Protein AF-A0A511RMI4-F1 (afdb_monomer_lite)

pLDDT: mean 81.43, std 14.47, range [32.12, 98.38]

Secondary structure (DSSP, 8-state):
--HHHHHHHHHHHHHHHHHS-SEEEEEETTTEEEEEETTEEEETTS--S-----TTHHHHHHHHHHHHHHHHHHTT-S-HHHHHHHHHHHHHHHHHHHHHHHHHHHHHHHHHHHHHHHTT-SS-S--S-B--HHHHHHHHHHHHHHHHHHHTSTTTGGGG--

Radius of gyration: 19.18 Å; chains: 1; bounding box: 47×28×58 Å

Foldseek 3Di:
DPLVVLLVVLVVLLVLLQPWFQWWQDDDDPPFTWTQHPVGIDRVPPPDPDDFDPVCVVVVNVVLNVLSVQLSVLSPPPALLSSLVSLLVSLVVLQVVLVVSVVSVVVSLVVQQVVCVVVPDPGRRRDDIDGISSSVSSNVVSVVSNLVSLCSDPCSVVVVVD

Organism: NCBI:txid1227550

Sequence (162 aa):
MNRVWLALTSAVFLLLLAASPWAIALRAFGGKGVLITLWGTVDLYGRAKALPDVSWLGYFTVFWVALALVAAVAAFLPQARTRARVFYVLGLVGVAVFALEAYLFYHAVWAVNDAALAEGARRPPLKRYSLSLGAYASFLYSLFLLAVGRLQLPGGRALLVR

Structure (mmCIF, N/CA/C/O backbone):
data_AF-A0A511RMI4-F1
#
_entry.id   AF-A0A511RMI4-F1
#
loop_
_atom_site.group_PDB
_atom_site.id
_atom_site.type_symbol
_atom_site.label_atom_id
_atom_site.label_alt_id
_atom_site.label_comp_id
_atom_site.label_asym_id
_atom_site.label_entity_id
_atom_site.label_seq_id
_atom_site.pdbx_PDB_ins_code
_atom_site.Cartn_x
_atom_site.Cartn_y
_atom_site.Cartn_z
_atom_site.occupancy
_atom_site.B_iso_or_equiv
_atom_site.auth_seq_id
_atom_site.auth_comp_id
_atom_site.auth_asym_id
_atom_site.auth_atom_id
_atom_site.pdbx_PDB_model_num
ATOM 1 N N . MET A 1 1 ? -7.903 0.328 23.677 1.00 61.44 1 MET A N 1
ATOM 2 C CA . MET A 1 1 ? -7.224 1.119 22.636 1.00 61.44 1 MET A CA 1
ATOM 3 C C . MET A 1 1 ? -7.874 2.488 22.593 1.00 61.44 1 MET A C 1
ATOM 5 O O . MET A 1 1 ? -9.088 2.541 22.423 1.00 61.44 1 MET A O 1
ATOM 9 N N . ASN A 1 2 ? -7.112 3.553 22.850 1.00 77.75 2 ASN A N 1
ATOM 10 C CA . ASN A 1 2 ? -7.619 4.924 22.743 1.00 77.75 2 ASN A CA 1
ATOM 11 C C . ASN A 1 2 ? -8.000 5.186 21.275 1.00 77.75 2 ASN A C 1
ATOM 13 O O . ASN A 1 2 ? -7.226 4.845 20.382 1.00 77.75 2 ASN A O 1
ATOM 17 N N . ARG A 1 3 ? -9.187 5.749 21.023 1.00 79.81 3 ARG A N 1
ATOM 18 C CA . ARG A 1 3 ? -9.696 6.014 19.662 1.00 79.81 3 ARG A CA 1
ATOM 19 C C . ARG A 1 3 ? -8.763 6.955 18.896 1.00 79.81 3 ARG A C 1
ATOM 21 O O . ARG A 1 3 ? -8.547 6.774 17.704 1.00 79.81 3 ARG A O 1
ATOM 28 N N . VAL A 1 4 ? -8.134 7.873 19.629 1.00 85.62 4 VAL A N 1
ATOM 29 C CA . VAL A 1 4 ? -7.155 8.837 19.119 1.00 85.62 4 VAL A CA 1
ATOM 30 C C . VAL A 1 4 ? -5.913 8.149 18.547 1.00 85.62 4 VAL A C 1
ATOM 32 O O . VAL A 1 4 ? -5.408 8.587 17.520 1.00 85.62 4 VAL A O 1
ATOM 35 N N . TRP A 1 5 ? -5.459 7.032 19.132 1.00 85.69 5 TRP A N 1
ATOM 36 C CA . TRP A 1 5 ? -4.274 6.329 18.627 1.00 85.69 5 TRP A CA 1
ATOM 37 C C . TRP A 1 5 ? -4.469 5.819 17.203 1.00 85.69 5 TRP A C 1
ATOM 39 O O . TRP A 1 5 ? -3.549 5.921 16.406 1.00 85.69 5 TRP A O 1
ATOM 49 N N . LEU A 1 6 ? -5.664 5.331 16.854 1.00 86.25 6 LEU A N 1
ATOM 50 C CA . LEU A 1 6 ? -5.908 4.826 15.504 1.00 86.25 6 LEU A CA 1
ATOM 51 C C . LEU A 1 6 ? -5.909 5.950 14.462 1.00 86.25 6 LEU A C 1
ATOM 53 O O . LEU A 1 6 ? -5.357 5.786 13.375 1.00 86.25 6 LEU A O 1
ATOM 57 N N . ALA A 1 7 ? -6.492 7.099 14.808 1.00 86.50 7 ALA A N 1
ATOM 58 C CA . ALA A 1 7 ? -6.453 8.286 13.962 1.00 86.50 7 ALA A CA 1
ATOM 59 C C . ALA A 1 7 ? -5.010 8.788 13.778 1.00 86.50 7 ALA A C 1
ATOM 61 O O . ALA A 1 7 ? -4.596 9.044 12.651 1.00 86.50 7 ALA A O 1
ATOM 62 N N . LEU A 1 8 ? -4.217 8.830 14.856 1.00 90.19 8 LEU A N 1
ATOM 63 C CA . LEU A 1 8 ? -2.800 9.201 14.799 1.00 90.19 8 LEU A CA 1
ATOM 64 C C . LEU A 1 8 ? -1.978 8.222 13.956 1.00 90.19 8 LEU A C 1
ATOM 66 O O . LEU A 1 8 ? -1.211 8.658 13.106 1.00 90.19 8 LEU A O 1
ATOM 70 N N . THR A 1 9 ? -2.157 6.909 14.125 1.00 90.25 9 THR A N 1
ATOM 71 C CA . THR A 1 9 ? -1.462 5.913 13.296 1.00 90.25 9 THR A CA 1
ATOM 72 C C . THR A 1 9 ? -1.846 6.045 11.824 1.00 90.25 9 THR A C 1
ATOM 74 O O . THR A 1 9 ? -0.987 5.902 10.961 1.00 90.25 9 THR A O 1
ATOM 77 N N . SER A 1 10 ? -3.107 6.370 11.528 1.00 90.12 10 SER A N 1
ATOM 78 C CA . SER A 1 10 ? -3.559 6.620 10.154 1.00 90.12 10 SER A CA 1
ATOM 79 C C . SER A 1 10 ? -2.919 7.887 9.578 1.00 90.12 10 SER A C 1
ATOM 81 O O . SER A 1 10 ?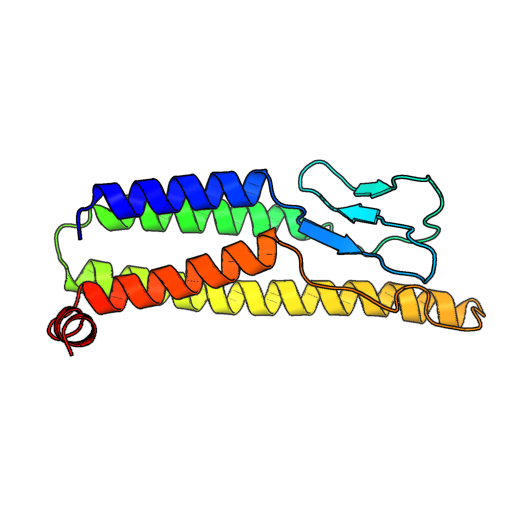 -2.458 7.866 8.445 1.00 90.12 10 SER A O 1
ATOM 83 N N . ALA A 1 11 ? -2.795 8.958 10.367 1.00 90.19 11 ALA A N 1
ATOM 84 C CA . ALA A 1 11 ? -2.083 10.167 9.955 1.00 90.19 11 ALA A CA 1
ATOM 85 C C . ALA A 1 11 ? -0.587 9.903 9.709 1.00 90.19 11 ALA A C 1
ATOM 87 O O . ALA A 1 11 ? -0.046 10.333 8.695 1.00 90.19 11 ALA A O 1
ATOM 88 N N . VAL A 1 12 ? 0.074 9.140 10.586 1.00 91.62 12 VAL A N 1
ATOM 89 C CA . VAL A 1 12 ? 1.475 8.726 10.398 1.00 91.62 12 VAL A CA 1
ATOM 90 C C . VAL A 1 12 ? 1.629 7.870 9.144 1.00 91.62 12 VAL A C 1
ATOM 92 O O . VAL A 1 12 ? 2.560 8.090 8.376 1.00 91.62 12 VAL A O 1
ATOM 95 N N . PHE A 1 13 ? 0.710 6.934 8.896 1.00 92.06 13 PHE A N 1
ATOM 96 C CA . PHE A 1 13 ? 0.695 6.158 7.659 1.00 92.06 13 PHE A CA 1
ATOM 97 C C . PHE A 1 13 ? 0.596 7.065 6.428 1.00 92.06 13 PHE A C 1
ATOM 99 O O . PHE A 1 13 ? 1.389 6.902 5.510 1.00 92.06 13 PHE A O 1
ATOM 106 N N . LEU A 1 14 ? -0.300 8.056 6.425 1.00 89.75 14 LEU A N 1
ATOM 107 C CA . LEU A 1 14 ? -0.423 9.013 5.321 1.00 89.75 14 LEU A CA 1
ATOM 108 C C . LEU A 1 14 ? 0.854 9.837 5.110 1.00 89.75 14 LEU A C 1
ATOM 110 O O . LEU A 1 14 ? 1.254 10.061 3.970 1.00 89.75 14 LEU A O 1
ATOM 114 N N . LEU A 1 15 ? 1.523 10.250 6.190 1.00 88.44 15 LEU A N 1
ATOM 115 C CA . LEU A 1 15 ? 2.811 10.945 6.107 1.00 88.44 15 LEU A CA 1
ATOM 116 C C . LEU A 1 15 ? 3.900 10.044 5.516 1.00 88.44 15 LEU A C 1
ATOM 118 O O . LEU A 1 15 ? 4.636 10.472 4.629 1.00 88.44 15 LEU A O 1
ATOM 122 N N . LEU A 1 16 ? 3.976 8.787 5.963 1.00 86.94 16 LEU A N 1
ATOM 123 C CA . LEU A 1 16 ? 4.894 7.798 5.397 1.00 86.94 16 LEU A CA 1
ATOM 124 C C . LEU A 1 16 ? 4.588 7.556 3.923 1.00 86.94 16 LEU A C 1
ATOM 126 O O . LEU A 1 16 ? 5.507 7.502 3.117 1.00 86.94 16 LEU A O 1
ATOM 130 N N . LEU A 1 17 ? 3.315 7.450 3.563 1.00 85.12 17 LEU A N 1
ATOM 131 C CA . LEU A 1 17 ? 2.860 7.234 2.199 1.00 85.12 17 LEU A CA 1
ATOM 132 C C . LEU A 1 17 ? 3.241 8.409 1.279 1.00 85.12 17 LEU A C 1
ATOM 134 O O . LEU A 1 17 ? 3.701 8.192 0.160 1.00 85.12 17 LEU A O 1
ATOM 138 N N . ALA A 1 18 ? 3.108 9.645 1.768 1.00 81.56 18 ALA A N 1
ATOM 139 C CA . ALA A 1 18 ? 3.489 10.856 1.042 1.00 81.56 18 ALA A CA 1
ATOM 140 C C . ALA A 1 18 ? 5.014 11.014 0.897 1.00 81.56 18 ALA A C 1
ATOM 142 O O . ALA A 1 18 ? 5.489 11.498 -0.130 1.00 81.56 18 ALA A O 1
ATOM 143 N N . ALA A 1 19 ? 5.778 10.606 1.916 1.00 80.50 19 ALA A N 1
ATOM 144 C CA . ALA A 1 19 ? 7.238 10.701 1.933 1.00 80.50 19 ALA A CA 1
ATOM 145 C C . ALA A 1 19 ? 7.942 9.519 1.242 1.00 80.50 19 ALA A C 1
ATOM 147 O O . ALA A 1 19 ? 9.114 9.620 0.878 1.00 80.50 19 ALA A O 1
ATOM 148 N N . SER A 1 20 ? 7.259 8.384 1.086 1.00 75.38 20 SER A N 1
ATOM 149 C CA . SER A 1 20 ? 7.865 7.164 0.561 1.00 75.38 20 SER A CA 1
ATOM 150 C C . SER A 1 20 ? 8.064 7.226 -0.953 1.00 75.38 20 SER A C 1
ATOM 152 O O . SER A 1 20 ? 7.177 7.681 -1.672 1.00 75.38 20 SER A O 1
ATOM 154 N N . PRO A 1 21 ? 9.174 6.682 -1.484 1.00 67.88 21 PRO A N 1
ATOM 155 C CA . PRO A 1 21 ? 9.244 6.321 -2.894 1.00 67.88 21 PRO A CA 1
ATOM 156 C C . PRO A 1 21 ? 8.208 5.230 -3.206 1.00 67.88 21 PRO A C 1
ATOM 158 O O . PRO A 1 21 ? 8.033 4.299 -2.414 1.00 67.88 21 PRO A O 1
ATOM 161 N N . TRP A 1 22 ? 7.558 5.343 -4.367 1.00 63.59 22 TRP A N 1
ATOM 162 C CA . TRP A 1 22 ? 6.437 4.515 -4.841 1.00 63.59 22 TRP A CA 1
ATOM 163 C C . TRP A 1 22 ? 6.814 3.459 -5.881 1.00 63.59 22 TRP A C 1
ATOM 165 O O . TRP A 1 22 ? 6.056 2.515 -6.081 1.00 63.59 22 TRP A O 1
ATOM 175 N N . ALA A 1 23 ? 8.021 3.525 -6.439 1.00 56.12 23 ALA A N 1
ATOM 176 C CA . ALA A 1 23 ? 8.732 2.381 -7.006 1.00 56.12 23 ALA A CA 1
ATOM 177 C C . ALA A 1 23 ? 10.236 2.676 -7.077 1.00 56.12 23 ALA A C 1
ATOM 179 O O . ALA A 1 23 ? 10.653 3.782 -7.418 1.00 56.12 23 ALA A O 1
ATOM 180 N N . ILE A 1 24 ? 11.064 1.679 -6.751 1.00 54.62 24 ILE A N 1
ATOM 181 C CA . ILE A 1 24 ? 12.511 1.730 -6.988 1.00 54.62 24 ILE A CA 1
ATOM 182 C C . ILE A 1 24 ? 12.779 0.819 -8.176 1.00 54.62 24 ILE A C 1
ATOM 184 O O . ILE A 1 24 ? 13.097 -0.365 -8.039 1.00 54.62 24 ILE A O 1
ATOM 188 N N . ALA A 1 25 ? 12.630 1.373 -9.370 1.00 54.47 25 ALA A N 1
ATOM 189 C CA . ALA A 1 25 ? 13.081 0.701 -10.569 1.00 54.47 25 ALA A CA 1
ATOM 190 C C . ALA A 1 25 ? 14.575 0.982 -10.703 1.00 54.47 25 ALA A C 1
ATOM 192 O O . ALA A 1 25 ? 14.922 1.842 -11.497 1.00 54.47 25 ALA A O 1
ATOM 193 N N . LEU A 1 26 ? 15.444 0.340 -9.897 1.00 54.19 26 LEU A N 1
ATOM 194 C CA . LEU A 1 26 ? 16.845 0.078 -10.271 1.00 54.19 26 LEU A CA 1
ATOM 195 C C . LEU A 1 26 ? 17.717 -0.574 -9.178 1.00 54.19 26 LEU A C 1
ATOM 197 O O . LEU A 1 26 ? 17.955 -0.035 -8.097 1.00 54.19 26 LEU A O 1
ATOM 201 N N . ARG A 1 27 ? 18.400 -1.645 -9.593 1.00 44.97 27 ARG A N 1
ATOM 202 C CA . ARG A 1 27 ? 19.852 -1.777 -9.405 1.00 44.97 27 ARG A CA 1
ATOM 203 C C . ARG A 1 27 ? 20.446 -2.553 -10.591 1.00 44.97 27 ARG A C 1
ATOM 205 O O . ARG A 1 27 ? 20.709 -3.751 -10.500 1.00 44.97 27 ARG A O 1
ATOM 212 N N . ALA A 1 28 ? 20.649 -1.883 -11.725 1.00 43.19 28 ALA A N 1
ATOM 213 C CA . ALA A 1 28 ? 21.592 -2.370 -12.732 1.00 43.19 28 ALA A CA 1
ATOM 214 C C . ALA A 1 28 ? 23.001 -2.178 -12.144 1.00 43.19 28 ALA A C 1
ATOM 216 O O . ALA A 1 28 ? 23.299 -1.111 -11.605 1.00 43.19 28 ALA A O 1
ATOM 217 N N . PHE A 1 29 ? 23.835 -3.222 -12.142 1.00 32.12 29 PHE A N 1
ATOM 218 C CA . PHE A 1 29 ? 25.165 -3.198 -11.518 1.00 32.12 29 PHE A CA 1
ATOM 219 C C . PHE A 1 29 ? 25.946 -1.927 -11.912 1.00 32.12 29 PHE A C 1
ATOM 221 O O . PHE A 1 29 ? 26.164 -1.675 -13.095 1.00 32.12 29 PHE A O 1
ATOM 228 N N . GLY A 1 30 ? 26.311 -1.117 -10.906 1.00 40.97 30 GLY A N 1
ATOM 229 C CA . GLY A 1 30 ? 26.969 0.188 -11.070 1.00 40.97 30 GLY A CA 1
ATOM 230 C C . GLY A 1 30 ? 26.340 1.373 -10.315 1.00 40.97 30 GLY A C 1
ATOM 231 O O . GLY A 1 30 ? 26.799 2.490 -10.507 1.00 40.97 30 GLY A O 1
ATOM 232 N N . GLY A 1 31 ? 25.305 1.168 -9.486 1.00 40.22 31 GLY A N 1
ATOM 233 C CA . GLY A 1 31 ? 24.780 2.209 -8.575 1.00 40.22 31 GLY A CA 1
ATOM 234 C C . GLY A 1 31 ? 23.784 3.208 -9.183 1.00 40.22 31 GLY A C 1
ATOM 235 O O . GLY A 1 31 ? 23.521 4.247 -8.594 1.00 40.22 31 GLY A O 1
ATOM 236 N N . LYS A 1 32 ? 23.222 2.910 -10.353 1.00 55.84 32 LYS A N 1
ATOM 237 C CA . LYS A 1 32 ? 22.330 3.812 -11.106 1.00 55.84 32 LYS A CA 1
ATOM 238 C C . LYS A 1 32 ? 20.883 3.531 -10.693 1.00 55.84 32 LYS A C 1
ATOM 240 O O . LYS A 1 32 ? 20.557 2.353 -10.622 1.00 55.84 32 LYS A O 1
ATOM 245 N N . GLY A 1 33 ? 20.075 4.555 -10.387 1.00 57.84 33 GLY A N 1
ATOM 246 C CA . GLY A 1 33 ? 18.748 4.470 -9.747 1.00 57.84 33 GLY A CA 1
ATOM 247 C C . GLY A 1 33 ? 17.685 5.381 -10.390 1.00 57.84 33 GLY A C 1
ATOM 248 O O . GLY A 1 33 ? 17.962 6.566 -10.521 1.00 57.84 33 GLY A O 1
ATOM 249 N N . VAL A 1 34 ? 16.498 4.874 -10.753 1.00 62.62 34 VAL A N 1
ATOM 250 C CA . VAL A 1 34 ? 15.311 5.676 -11.104 1.00 62.62 34 VAL A CA 1
ATOM 251 C C . VAL A 1 34 ? 14.334 5.485 -9.967 1.00 62.62 34 VAL A C 1
ATOM 253 O O . VAL A 1 34 ? 13.982 4.360 -9.595 1.00 62.62 34 VAL A O 1
ATOM 256 N N . LEU A 1 35 ? 13.936 6.607 -9.393 1.00 69.12 35 LEU A N 1
ATOM 257 C CA . LEU A 1 35 ? 13.087 6.652 -8.227 1.00 69.12 35 LEU A CA 1
ATOM 258 C C . LEU A 1 35 ? 11.737 7.201 -8.667 1.00 69.12 35 LEU A C 1
ATOM 260 O O . LEU A 1 35 ? 11.622 8.338 -9.112 1.00 69.12 35 LEU A O 1
ATOM 264 N N . ILE A 1 36 ? 10.717 6.358 -8.600 1.00 69.25 36 ILE A N 1
ATOM 265 C CA . ILE A 1 36 ? 9.354 6.725 -8.961 1.00 69.25 36 ILE A CA 1
ATOM 266 C C . ILE A 1 36 ? 8.673 7.195 -7.679 1.00 69.25 36 ILE A C 1
ATOM 268 O O . ILE A 1 36 ? 8.598 6.454 -6.696 1.00 69.25 36 ILE A O 1
ATOM 272 N N . THR A 1 37 ? 8.217 8.442 -7.674 1.00 69.81 37 THR A N 1
ATOM 273 C CA . THR A 1 37 ? 7.472 9.060 -6.569 1.00 69.81 37 THR A CA 1
ATOM 274 C C . THR A 1 37 ? 6.071 9.445 -7.028 1.00 69.81 37 THR A C 1
ATOM 276 O O . THR A 1 37 ? 5.791 9.459 -8.225 1.00 69.81 37 THR A O 1
ATOM 279 N N . LEU A 1 38 ? 5.221 9.849 -6.081 1.00 65.88 38 LEU A N 1
ATOM 280 C CA . LEU A 1 38 ? 3.938 10.508 -6.373 1.00 65.88 38 LEU A CA 1
ATOM 281 C C . LEU A 1 38 ? 4.076 11.774 -7.212 1.00 65.88 38 LEU A C 1
ATOM 283 O O . LEU A 1 38 ? 3.135 12.186 -7.879 1.00 65.88 38 LEU A O 1
ATOM 287 N N . TRP A 1 39 ? 5.248 12.395 -7.151 1.00 66.38 39 TRP A N 1
ATOM 288 C CA . TRP A 1 39 ? 5.544 13.683 -7.762 1.00 66.38 39 TRP A CA 1
ATOM 289 C C . TRP A 1 39 ? 6.204 13.532 -9.135 1.00 66.38 39 TRP A C 1
ATOM 291 O O . TRP A 1 39 ? 6.521 14.527 -9.780 1.00 66.38 39 TRP A O 1
ATOM 301 N N . GLY A 1 40 ? 6.417 12.290 -9.578 1.00 62.25 40 GLY A N 1
ATOM 302 C CA . GLY A 1 40 ? 7.020 11.963 -10.861 1.00 62.25 40 GLY A CA 1
ATOM 303 C C . GLY A 1 40 ? 8.183 10.984 -10.755 1.00 62.25 40 GLY A C 1
ATOM 304 O O . GLY A 1 40 ? 8.575 10.512 -9.680 1.00 62.25 40 GLY A O 1
ATOM 305 N N . THR A 1 41 ? 8.733 10.668 -11.921 1.00 69.06 41 THR A N 1
ATOM 306 C CA . THR A 1 41 ? 9.902 9.810 -12.088 1.00 69.06 41 THR A CA 1
ATOM 307 C C . THR A 1 41 ? 11.173 10.643 -11.986 1.00 69.06 41 THR A C 1
ATOM 309 O O . THR A 1 41 ? 11.426 11.506 -12.823 1.00 69.06 41 THR A O 1
ATOM 312 N N . VAL A 1 42 ? 11.993 10.362 -10.981 1.00 65.81 42 VAL A N 1
ATOM 313 C CA . VAL A 1 42 ? 13.313 10.966 -10.816 1.00 65.81 42 VAL A CA 1
ATOM 314 C C . VAL A 1 42 ? 14.342 10.025 -11.428 1.00 65.81 42 VAL A C 1
ATOM 316 O O . VAL A 1 42 ? 14.753 9.041 -10.809 1.00 65.81 42 VAL A O 1
ATOM 319 N N . ASP A 1 43 ? 14.758 10.324 -12.658 1.00 67.12 43 ASP A N 1
ATOM 320 C CA . ASP A 1 43 ? 15.980 9.754 -13.222 1.00 67.12 43 ASP A CA 1
ATOM 321 C C . ASP A 1 43 ? 17.164 10.595 -12.744 1.00 67.12 43 ASP A C 1
ATOM 323 O O . ASP A 1 43 ? 17.457 11.655 -13.293 1.00 67.12 43 ASP A O 1
ATOM 327 N N . LEU A 1 44 ? 17.843 10.116 -11.700 1.00 62.16 44 LEU A N 1
ATOM 328 C CA . LEU A 1 44 ? 18.955 10.823 -11.060 1.00 62.16 44 LEU A CA 1
ATOM 329 C C . LEU A 1 44 ? 20.121 11.130 -12.020 1.00 62.16 44 LEU A C 1
ATOM 331 O O . LEU A 1 44 ? 20.984 11.934 -11.677 1.00 62.16 44 LEU A O 1
ATOM 335 N N . TYR A 1 45 ? 20.171 10.500 -13.201 1.00 60.50 45 TYR A N 1
ATOM 336 C CA . TYR A 1 45 ? 21.284 10.646 -14.142 1.00 60.50 45 TYR A CA 1
ATOM 337 C C . TYR A 1 45 ? 20.872 10.804 -15.619 1.00 60.50 45 TYR A C 1
ATOM 339 O O . TYR A 1 45 ? 21.764 10.913 -16.462 1.00 60.50 45 TYR A O 1
ATOM 347 N N . GLY A 1 46 ? 19.572 10.821 -15.947 1.00 56.53 46 GLY A N 1
ATOM 348 C CA . GLY A 1 46 ? 19.036 11.073 -17.297 1.00 56.53 46 GLY A CA 1
ATOM 349 C C . GLY A 1 46 ? 19.405 10.021 -18.352 1.00 56.53 46 GLY A C 1
ATOM 350 O O . GLY A 1 46 ? 19.665 10.367 -19.504 1.00 56.53 46 GLY A O 1
ATOM 351 N N . ARG A 1 47 ? 19.528 8.743 -17.966 1.00 56.66 47 ARG A N 1
ATOM 352 C CA . ARG A 1 47 ? 20.012 7.647 -18.836 1.00 56.66 47 ARG A CA 1
ATOM 353 C C . ARG A 1 47 ? 19.034 6.483 -18.991 1.00 56.66 47 ARG A C 1
ATOM 355 O O . ARG A 1 47 ? 19.378 5.508 -19.667 1.00 56.66 47 ARG A O 1
ATOM 362 N N . ALA A 1 48 ? 17.858 6.529 -18.371 1.00 60.34 48 ALA A N 1
ATOM 363 C CA . ALA A 1 48 ? 16.848 5.498 -18.557 1.00 60.34 48 ALA A CA 1
ATOM 364 C C . ALA A 1 48 ? 16.261 5.591 -19.975 1.00 60.34 48 ALA A C 1
ATOM 366 O O . ALA A 1 48 ? 15.617 6.572 -20.327 1.00 60.34 48 ALA A O 1
ATOM 367 N N . LYS A 1 49 ? 16.500 4.564 -20.801 1.00 58.53 49 LYS A N 1
ATOM 368 C CA . LYS A 1 49 ? 15.943 4.490 -22.165 1.00 58.53 49 LYS A CA 1
ATOM 369 C C . LYS A 1 49 ? 14.461 4.100 -22.193 1.00 58.53 49 LYS A C 1
ATOM 371 O O . LYS A 1 49 ? 13.769 4.465 -23.130 1.00 58.53 49 LYS A O 1
ATOM 376 N N . ALA A 1 50 ? 13.996 3.366 -21.183 1.00 63.94 50 ALA A N 1
ATOM 377 C CA . ALA A 1 50 ? 12.606 2.953 -21.028 1.00 63.94 50 ALA A CA 1
ATOM 378 C C . ALA A 1 50 ? 12.266 2.848 -19.535 1.00 63.94 50 ALA A C 1
ATOM 380 O O . ALA A 1 50 ? 13.065 2.323 -18.752 1.00 63.94 50 ALA A O 1
ATOM 381 N N . LEU A 1 51 ? 11.096 3.358 -19.149 1.00 69.38 51 LEU A N 1
ATOM 382 C CA . LEU A 1 51 ? 10.560 3.297 -17.789 1.00 69.38 51 LEU A CA 1
ATOM 383 C C . LEU A 1 51 ? 9.295 2.427 -17.774 1.00 69.38 51 LEU A C 1
ATOM 385 O O . LEU A 1 51 ? 8.550 2.458 -18.753 1.00 69.38 51 LEU A O 1
ATOM 389 N N . PRO A 1 52 ? 9.037 1.664 -16.694 1.00 71.50 52 PRO A N 1
ATOM 390 C CA . PRO A 1 52 ? 7.775 0.946 -16.544 1.00 71.50 52 PRO A CA 1
ATOM 391 C C . PRO A 1 52 ? 6.588 1.912 -16.563 1.00 71.50 52 PRO A C 1
ATOM 393 O O . PRO A 1 52 ? 6.672 2.997 -15.984 1.00 71.50 52 PRO A O 1
ATOM 396 N N . ASP A 1 53 ? 5.478 1.502 -17.179 1.00 76.75 53 ASP A N 1
ATOM 397 C CA . ASP A 1 53 ? 4.223 2.243 -17.062 1.00 76.75 53 ASP A CA 1
ATOM 398 C C . ASP A 1 53 ? 3.719 2.173 -15.617 1.00 76.75 53 ASP A C 1
ATOM 400 O O . ASP A 1 53 ? 3.490 1.101 -15.047 1.00 76.75 53 ASP A O 1
ATOM 404 N N . VAL A 1 54 ? 3.577 3.354 -15.027 1.00 76.56 54 VAL A N 1
ATOM 405 C CA . VAL A 1 54 ? 3.156 3.571 -13.646 1.00 76.56 54 VAL A CA 1
ATOM 406 C C . VAL A 1 54 ? 1.974 4.534 -13.550 1.00 76.56 54 VAL A C 1
ATOM 408 O O . VAL A 1 54 ? 1.702 5.079 -12.482 1.00 76.56 54 VAL A O 1
ATOM 411 N N . SER A 1 55 ? 1.238 4.732 -14.648 1.00 80.94 55 SER A N 1
ATOM 412 C CA . SER A 1 55 ? 0.015 5.551 -14.701 1.00 80.94 55 SER A CA 1
ATOM 413 C C . SER A 1 55 ? -1.038 5.136 -13.665 1.00 80.94 55 SER A C 1
ATOM 415 O O . SER A 1 55 ? -1.840 5.954 -13.215 1.00 80.94 55 SER A O 1
ATOM 417 N N . TRP A 1 56 ? -0.997 3.877 -13.226 1.00 83.69 56 TRP A N 1
ATOM 418 C CA . TRP A 1 56 ? -1.876 3.335 -12.201 1.00 83.69 56 TRP A CA 1
ATOM 419 C C . TRP A 1 56 ? -1.563 3.842 -10.784 1.00 83.69 56 TRP A C 1
ATOM 421 O O . TRP A 1 56 ? -2.482 3.899 -9.968 1.00 83.69 56 TRP A O 1
ATOM 431 N N . LEU A 1 57 ? -0.323 4.258 -10.481 1.00 81.06 57 LEU A N 1
ATOM 432 C CA . LEU A 1 57 ? 0.107 4.612 -9.118 1.00 81.06 57 LEU A CA 1
ATOM 433 C C . LEU A 1 57 ? -0.802 5.651 -8.459 1.00 81.06 57 LEU A C 1
ATOM 435 O O . LEU A 1 57 ? -1.188 5.470 -7.308 1.00 81.06 57 LEU A O 1
ATOM 439 N N . GLY A 1 58 ? -1.203 6.692 -9.197 1.00 83.00 58 GLY A N 1
ATOM 440 C CA . GLY A 1 58 ? -2.061 7.754 -8.667 1.00 83.00 58 GLY A CA 1
ATOM 441 C C . GLY A 1 58 ? -3.404 7.239 -8.140 1.00 83.00 58 GLY A C 1
ATOM 442 O O . GLY A 1 58 ? -3.865 7.680 -7.087 1.00 83.00 58 GLY A O 1
ATOM 443 N N . TYR A 1 59 ? -4.009 6.251 -8.808 1.00 88.38 59 TYR A N 1
ATOM 444 C CA . TYR A 1 59 ? -5.261 5.647 -8.346 1.00 88.38 59 TYR A CA 1
ATOM 445 C C . TYR A 1 59 ? -5.063 4.844 -7.059 1.00 88.38 59 TYR A C 1
ATOM 447 O O . TYR A 1 59 ? -5.879 4.949 -6.143 1.00 88.38 59 TYR A O 1
ATOM 455 N N . PHE A 1 60 ? -3.961 4.093 -6.954 1.00 89.06 60 PHE A N 1
ATOM 456 C CA . PHE A 1 60 ? -3.616 3.373 -5.725 1.00 89.06 60 PHE A CA 1
ATOM 457 C C . PHE A 1 60 ? -3.342 4.345 -4.579 1.00 89.06 60 PHE A C 1
ATOM 459 O O . PHE A 1 60 ? -3.807 4.125 -3.465 1.00 89.06 60 PHE A O 1
ATOM 466 N N . THR A 1 61 ? -2.683 5.474 -4.840 1.00 87.50 61 THR A N 1
ATOM 467 C CA . THR A 1 61 ? -2.497 6.538 -3.846 1.00 87.50 61 THR A CA 1
ATOM 468 C C . THR A 1 61 ? -3.811 7.063 -3.308 1.00 87.50 61 THR A C 1
ATOM 470 O O . THR A 1 61 ? -4.004 7.086 -2.092 1.00 87.50 61 THR A O 1
ATOM 473 N N . VAL A 1 62 ? -4.732 7.444 -4.192 1.00 90.94 62 VAL A N 1
ATOM 474 C CA . VAL A 1 62 ? -6.055 7.931 -3.786 1.00 90.94 62 VAL A CA 1
ATOM 475 C C . VAL A 1 62 ? -6.799 6.860 -2.992 1.00 90.94 62 VAL A C 1
ATOM 477 O O . VAL A 1 62 ? -7.387 7.168 -1.955 1.00 90.94 62 VAL A O 1
ATOM 480 N N . PHE A 1 63 ? -6.721 5.600 -3.423 1.00 94.50 63 PHE A N 1
ATOM 481 C CA . PHE A 1 63 ? -7.306 4.477 -2.700 1.00 94.50 63 PHE A CA 1
ATOM 482 C C . PHE A 1 63 ? -6.741 4.348 -1.278 1.00 94.50 63 PHE A C 1
ATOM 484 O O . PHE A 1 63 ? -7.509 4.281 -0.319 1.00 94.50 63 PHE A O 1
ATOM 491 N N . TRP A 1 64 ? -5.416 4.357 -1.119 1.00 94.44 64 TRP A N 1
ATOM 492 C CA . TRP A 1 64 ? -4.761 4.219 0.183 1.00 94.44 64 TRP A CA 1
ATOM 493 C C . TRP A 1 64 ? -5.076 5.393 1.114 1.00 94.44 64 TRP A C 1
ATOM 495 O O . TRP A 1 64 ? -5.327 5.186 2.305 1.00 94.44 64 TRP A O 1
ATOM 505 N N . VAL A 1 65 ? -5.153 6.610 0.566 1.00 94.06 65 VAL A N 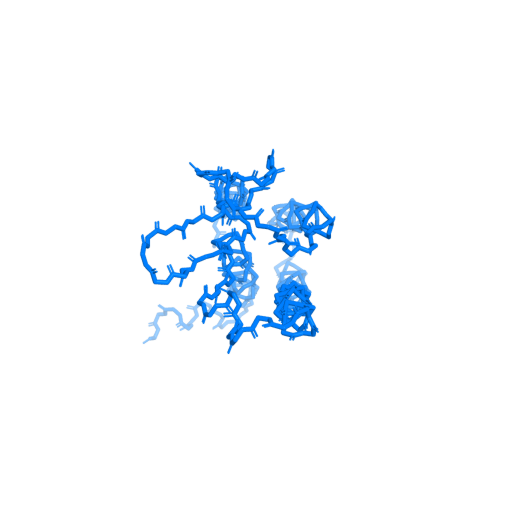1
ATOM 506 C CA . VAL A 1 65 ? -5.599 7.799 1.302 1.00 94.06 65 VAL A CA 1
ATOM 507 C C . VAL A 1 65 ? -7.039 7.629 1.781 1.00 94.06 65 VAL A C 1
ATOM 509 O O . VAL A 1 65 ? -7.319 7.790 2.970 1.00 94.06 65 VAL A O 1
ATOM 512 N N . ALA A 1 66 ? -7.952 7.250 0.884 1.00 96.56 66 ALA A N 1
ATOM 513 C CA . ALA A 1 66 ? -9.356 7.040 1.220 1.00 96.56 66 ALA A CA 1
ATOM 514 C C . ALA A 1 66 ? -9.530 5.936 2.274 1.00 96.56 66 ALA A C 1
ATOM 516 O O . ALA A 1 66 ? -10.254 6.125 3.251 1.00 96.56 66 ALA A O 1
ATOM 517 N N . LEU A 1 67 ? -8.822 4.813 2.130 1.00 97.25 67 LEU A N 1
ATOM 518 C CA . LEU A 1 67 ? -8.858 3.699 3.076 1.00 97.25 67 LEU A CA 1
ATOM 519 C C . LEU A 1 67 ? -8.414 4.142 4.476 1.00 97.25 67 LEU A C 1
ATOM 521 O O . LEU A 1 67 ? -9.091 3.825 5.457 1.00 97.25 67 LEU A O 1
ATOM 525 N N . ALA A 1 68 ? -7.329 4.914 4.580 1.00 96.06 68 ALA A N 1
ATOM 526 C CA . ALA A 1 68 ? -6.842 5.430 5.857 1.00 96.06 68 ALA A CA 1
ATOM 527 C C . ALA A 1 68 ? -7.814 6.430 6.502 1.00 96.06 68 ALA A C 1
ATOM 529 O O . ALA A 1 68 ? -8.037 6.382 7.714 1.00 96.06 68 ALA A O 1
ATOM 530 N N . LEU A 1 69 ? -8.440 7.303 5.706 1.00 95.56 69 LEU A N 1
ATOM 531 C CA . LEU A 1 69 ? -9.467 8.228 6.193 1.00 95.56 69 LEU A CA 1
ATOM 532 C C . LEU A 1 69 ? -10.699 7.476 6.710 1.00 95.56 69 LEU A C 1
ATOM 534 O O . LEU A 1 69 ? -11.176 7.753 7.812 1.00 95.56 69 LEU A O 1
ATOM 538 N N . VAL A 1 70 ? -11.179 6.475 5.966 1.00 96.25 70 VAL A N 1
ATOM 539 C CA . VAL A 1 70 ? -12.310 5.636 6.391 1.00 96.25 70 VAL A CA 1
ATOM 540 C C . VAL A 1 70 ? -11.965 4.870 7.669 1.00 96.25 70 VAL A C 1
ATOM 542 O O . VAL A 1 70 ? -12.785 4.820 8.585 1.00 96.25 70 VAL A O 1
ATOM 545 N N . ALA A 1 71 ? -10.750 4.327 7.789 1.00 95.00 71 ALA A N 1
ATOM 546 C CA . ALA A 1 71 ? -10.293 3.664 9.009 1.00 95.00 71 ALA A CA 1
ATOM 547 C C . ALA A 1 71 ? -10.237 4.626 10.212 1.00 95.00 71 ALA A C 1
ATOM 549 O O . ALA A 1 71 ? -10.673 4.267 11.311 1.00 95.00 71 ALA A O 1
ATOM 550 N N . ALA A 1 72 ? -9.758 5.856 10.009 1.00 93.81 72 ALA A N 1
ATOM 551 C CA . ALA A 1 72 ? -9.721 6.883 11.046 1.00 93.81 72 ALA A CA 1
ATOM 552 C C . ALA A 1 72 ? -11.132 7.260 11.524 1.00 93.81 72 ALA A C 1
ATOM 554 O O . ALA A 1 72 ? -11.377 7.301 12.729 1.00 93.81 72 ALA A O 1
ATOM 555 N N . VAL A 1 73 ? -12.086 7.451 10.607 1.00 94.31 73 VAL A N 1
ATOM 556 C CA . VAL A 1 73 ? -13.495 7.718 10.949 1.00 94.31 73 VAL A CA 1
ATOM 557 C C . VAL A 1 73 ? -14.128 6.511 11.650 1.00 94.31 73 VAL A C 1
ATOM 559 O O . VAL A 1 73 ? -14.795 6.659 12.678 1.00 94.31 73 VAL A O 1
ATOM 562 N N . ALA A 1 74 ? -13.859 5.295 11.168 1.00 93.38 74 ALA A N 1
ATOM 563 C CA . ALA A 1 74 ? -14.367 4.059 11.759 1.00 93.38 74 ALA A CA 1
ATOM 564 C C . ALA A 1 74 ? -13.908 3.855 13.216 1.00 93.38 74 ALA A C 1
ATOM 566 O O . ALA A 1 74 ? -14.601 3.186 13.990 1.00 93.38 74 ALA A O 1
ATOM 567 N N . ALA A 1 75 ? -12.797 4.474 13.636 1.00 91.00 75 ALA A N 1
ATOM 568 C CA . ALA A 1 75 ? -12.337 4.487 15.028 1.00 91.00 75 ALA A CA 1
ATOM 569 C C . ALA A 1 75 ? -13.392 5.024 16.010 1.00 91.00 75 ALA A C 1
ATOM 571 O O . ALA A 1 75 ? -13.421 4.613 17.177 1.00 91.00 75 ALA A O 1
ATOM 572 N N . PHE A 1 76 ? -14.260 5.923 15.542 1.00 93.19 76 PHE A N 1
ATOM 573 C CA . PHE A 1 76 ? -15.249 6.626 16.355 1.00 93.19 76 PHE A CA 1
ATOM 574 C C 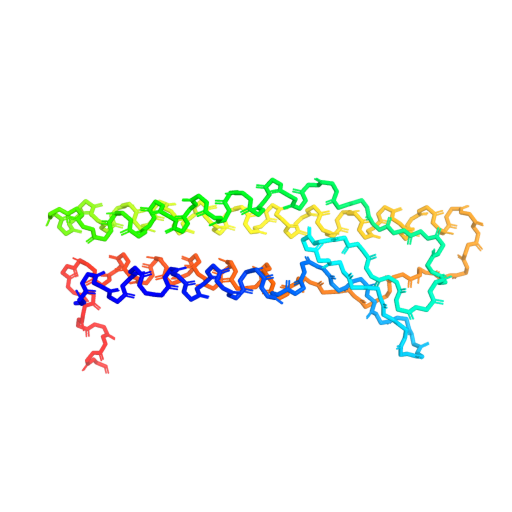. PHE A 1 76 ? -16.622 5.956 16.375 1.00 93.19 76 PHE A C 1
ATOM 576 O O . PHE A 1 76 ? -17.472 6.363 17.167 1.00 93.19 76 PHE A O 1
ATOM 583 N N . LEU A 1 77 ? -16.835 4.891 15.592 1.00 92.69 77 LEU A N 1
ATOM 584 C CA . LEU A 1 77 ? -18.075 4.118 15.663 1.00 92.69 77 LEU A CA 1
ATOM 585 C C . LEU A 1 77 ? -18.283 3.599 17.095 1.00 92.69 77 LEU A C 1
ATOM 587 O O . LEU A 1 77 ? -17.337 3.093 17.704 1.00 92.69 77 LEU A O 1
ATOM 591 N N . PRO A 1 78 ? -19.501 3.667 17.655 1.00 89.94 78 PRO A N 1
ATOM 592 C CA . PRO A 1 78 ? -19.732 3.377 19.071 1.00 89.94 78 PRO A CA 1
ATOM 593 C C . PRO A 1 78 ? -19.545 1.890 19.402 1.00 89.94 78 PRO A C 1
ATOM 595 O O . PRO A 1 78 ? -18.972 1.535 20.438 1.00 89.94 78 PRO A O 1
ATOM 598 N N . GLN A 1 79 ? -19.945 1.001 18.492 1.00 92.62 79 GLN A N 1
ATOM 599 C CA . GLN A 1 79 ? -20.042 -0.427 18.766 1.00 92.62 79 GLN A CA 1
ATOM 600 C C . GLN A 1 79 ? -18.778 -1.199 18.368 1.00 92.62 79 GLN A C 1
ATOM 602 O O . GLN A 1 79 ? -18.358 -1.204 17.211 1.00 92.62 79 GLN A O 1
ATOM 607 N N . ALA A 1 80 ? -18.182 -1.905 19.336 1.00 90.19 80 ALA A N 1
ATOM 608 C CA . ALA A 1 80 ? -16.900 -2.595 19.159 1.00 90.19 80 ALA A CA 1
ATOM 609 C C . ALA A 1 80 ? -16.933 -3.704 18.098 1.00 90.19 80 ALA A C 1
ATOM 611 O O . ALA A 1 80 ? -16.004 -3.820 17.304 1.00 90.19 80 ALA A O 1
ATOM 612 N N . ARG A 1 81 ? -18.021 -4.483 18.039 1.00 92.12 81 ARG A N 1
ATOM 613 C CA . ARG A 1 81 ? -18.192 -5.532 17.019 1.00 92.12 81 ARG A CA 1
ATOM 614 C C . ARG A 1 81 ? -18.273 -4.949 15.608 1.00 92.12 81 ARG A C 1
ATOM 616 O O . ARG A 1 81 ? -17.667 -5.495 14.694 1.00 92.12 81 ARG A O 1
ATOM 623 N N . THR A 1 82 ? -18.980 -3.834 15.441 1.00 93.88 82 THR A N 1
ATOM 624 C CA . THR A 1 82 ? -19.089 -3.137 14.153 1.00 93.88 82 THR A CA 1
ATOM 625 C C . THR A 1 82 ? -17.736 -2.590 13.719 1.00 93.88 82 THR A C 1
ATOM 627 O O . THR A 1 82 ? -17.313 -2.860 12.600 1.00 93.88 82 THR A O 1
ATOM 630 N N . ARG A 1 83 ? -16.996 -1.934 14.626 1.00 93.81 83 ARG A N 1
ATOM 631 C CA . ARG A 1 83 ? -15.610 -1.504 14.368 1.00 93.81 83 ARG A CA 1
ATOM 632 C C . ARG A 1 83 ? -14.722 -2.656 13.913 1.00 93.81 83 ARG A C 1
ATOM 634 O O . ARG A 1 83 ? -14.028 -2.526 12.915 1.00 93.81 83 ARG A O 1
ATOM 641 N N . ALA A 1 84 ? -14.765 -3.783 14.626 1.00 93.94 84 ALA A N 1
ATOM 642 C CA . ALA A 1 84 ? -13.970 -4.959 14.288 1.00 93.94 84 ALA A CA 1
ATOM 643 C C . ALA A 1 84 ? -14.233 -5.430 12.852 1.00 93.94 84 ALA A C 1
ATOM 645 O O . ALA A 1 84 ? -13.292 -5.635 12.093 1.00 93.94 84 ALA A O 1
ATOM 646 N N . ARG A 1 85 ? -15.512 -5.546 12.469 1.00 95.81 85 ARG A N 1
ATOM 647 C CA . ARG A 1 85 ? -15.917 -5.931 11.109 1.00 95.81 85 ARG A CA 1
ATOM 648 C C . ARG A 1 85 ? -15.398 -4.949 10.065 1.00 95.81 85 ARG A C 1
ATOM 650 O O . ARG A 1 85 ? -14.827 -5.389 9.077 1.00 95.81 85 ARG A O 1
ATOM 657 N N . VAL A 1 86 ? -15.549 -3.646 10.306 1.00 96.44 86 VAL A N 1
ATOM 658 C CA . VAL A 1 86 ? -15.048 -2.611 9.391 1.00 96.44 86 VAL A CA 1
ATOM 659 C C . VAL A 1 86 ? -13.536 -2.734 9.216 1.00 96.44 86 VAL A C 1
ATOM 661 O O . VAL A 1 86 ? -13.070 -2.789 8.087 1.00 96.44 86 VAL A O 1
ATOM 664 N N . PHE A 1 87 ? -12.765 -2.867 10.298 1.00 96.00 87 PHE A N 1
ATOM 665 C CA . PHE A 1 87 ? -11.309 -3.010 10.190 1.00 96.00 87 PHE A CA 1
ATOM 666 C C . PHE A 1 87 ? -10.874 -4.307 9.511 1.00 96.00 87 PHE A C 1
ATOM 668 O O . PHE A 1 87 ? -9.892 -4.293 8.775 1.00 96.00 87 PHE A O 1
ATOM 675 N N . TYR A 1 88 ? -11.611 -5.404 9.695 1.00 97.12 88 TYR A N 1
ATOM 676 C CA . TYR A 1 88 ? -11.355 -6.626 8.937 1.00 97.12 88 TYR A CA 1
ATOM 677 C C . TYR A 1 88 ? -11.614 -6.448 7.447 1.00 97.12 88 TYR A C 1
ATOM 679 O O . TYR A 1 88 ? -10.774 -6.844 6.646 1.00 97.12 88 TYR A O 1
ATOM 687 N N . VAL A 1 89 ? -12.733 -5.825 7.073 1.00 98.19 89 VAL A N 1
ATOM 688 C CA . VAL A 1 89 ? -13.045 -5.544 5.667 1.00 98.19 89 VAL A CA 1
ATOM 689 C C . VAL A 1 89 ? -11.982 -4.629 5.064 1.00 98.19 89 VAL A C 1
ATOM 691 O O . VAL A 1 89 ? -11.393 -4.986 4.052 1.00 98.19 89 VAL A O 1
ATOM 694 N N . LEU A 1 90 ? -11.671 -3.502 5.708 1.00 97.88 90 LEU A N 1
ATOM 695 C CA . LEU A 1 90 ? -10.653 -2.567 5.221 1.00 97.88 90 LEU A CA 1
ATOM 696 C C . LEU A 1 90 ? -9.274 -3.226 5.116 1.00 97.88 90 LEU A C 1
ATOM 698 O O . LEU A 1 90 ? -8.596 -3.050 4.112 1.00 97.88 90 LEU A O 1
ATOM 702 N N . GLY A 1 91 ? -8.872 -4.015 6.115 1.00 97.56 91 GLY A N 1
ATOM 703 C CA . GLY A 1 91 ? -7.599 -4.731 6.091 1.00 97.56 91 GLY A CA 1
ATOM 704 C C . GLY A 1 91 ? -7.532 -5.786 4.984 1.00 97.56 91 GLY A C 1
ATOM 705 O O . GLY A 1 91 ? -6.532 -5.856 4.279 1.00 97.56 91 GLY A O 1
ATOM 706 N N . LEU A 1 92 ? -8.594 -6.574 4.778 1.00 98.31 92 LEU A N 1
ATOM 707 C CA . LEU A 1 92 ? -8.642 -7.587 3.715 1.00 98.31 92 LEU A CA 1
ATOM 708 C C . LEU A 1 92 ? -8.654 -6.954 2.322 1.00 98.31 92 LEU A C 1
ATOM 710 O O . LEU A 1 92 ? -7.921 -7.405 1.444 1.00 98.31 92 LEU A O 1
ATOM 714 N N . VAL A 1 93 ? -9.444 -5.895 2.131 1.00 98.38 93 VAL A N 1
ATOM 715 C CA . VAL A 1 93 ? -9.457 -5.134 0.875 1.00 98.38 93 VAL A CA 1
ATOM 716 C C . VAL A 1 93 ? -8.084 -4.508 0.635 1.00 98.38 93 VAL A C 1
ATOM 718 O O . VAL A 1 93 ? -7.568 -4.611 -0.471 1.00 98.38 93 VAL A O 1
ATOM 721 N N . GLY A 1 94 ? -7.447 -3.940 1.663 1.00 97.62 94 GLY A N 1
ATOM 722 C CA . GLY A 1 94 ? -6.085 -3.418 1.568 1.00 97.62 94 GLY A CA 1
ATOM 723 C C . GLY A 1 94 ? -5.074 -4.487 1.139 1.00 97.62 94 GLY A C 1
ATOM 724 O O . GLY A 1 94 ? -4.312 -4.269 0.204 1.00 97.62 94 GLY A O 1
ATOM 725 N N . VAL A 1 95 ? -5.113 -5.687 1.728 1.00 98.00 95 VAL A N 1
ATOM 726 C CA . VAL A 1 95 ? -4.248 -6.806 1.304 1.00 98.00 95 VAL A CA 1
ATOM 727 C C . VAL A 1 95 ? -4.502 -7.202 -0.155 1.00 98.00 95 VAL A C 1
ATOM 729 O O . VAL A 1 95 ? -3.547 -7.419 -0.901 1.00 98.00 95 VAL A O 1
ATOM 732 N N . ALA A 1 96 ? -5.765 -7.269 -0.583 1.00 97.88 96 ALA A N 1
ATOM 733 C CA . ALA A 1 96 ? -6.113 -7.588 -1.967 1.00 97.88 96 ALA A CA 1
ATOM 734 C C . ALA A 1 96 ? -5.615 -6.514 -2.949 1.00 97.88 96 ALA A C 1
ATOM 736 O O . ALA A 1 96 ? -5.048 -6.842 -3.990 1.00 97.88 96 ALA A O 1
ATOM 737 N N . VAL A 1 97 ? -5.768 -5.234 -2.598 1.00 96.19 97 VAL A N 1
ATOM 738 C CA . VAL A 1 97 ? -5.281 -4.116 -3.413 1.00 96.19 97 VAL A CA 1
ATOM 739 C C . VAL A 1 97 ? -3.756 -4.089 -3.454 1.00 96.19 97 VAL A C 1
ATOM 741 O O . VAL A 1 97 ? -3.198 -3.913 -4.529 1.00 96.19 97 VAL A O 1
ATOM 744 N N . PHE A 1 98 ? -3.066 -4.368 -2.347 1.00 94.62 98 PHE A N 1
ATOM 745 C CA . PHE A 1 98 ? -1.611 -4.539 -2.354 1.00 94.62 98 PHE A CA 1
ATOM 746 C C . PHE A 1 98 ? -1.166 -5.671 -3.293 1.00 94.62 98 PHE A C 1
ATOM 748 O O . PHE A 1 98 ? -0.201 -5.508 -4.035 1.00 94.62 98 PHE A O 1
ATOM 755 N N . ALA A 1 99 ? -1.867 -6.810 -3.301 1.00 95.75 99 ALA A N 1
ATOM 756 C CA . ALA A 1 99 ? -1.550 -7.909 -4.214 1.00 95.75 99 ALA A CA 1
ATOM 757 C C . ALA A 1 99 ? -1.739 -7.506 -5.687 1.00 95.75 99 ALA A C 1
ATOM 759 O O . ALA A 1 99 ? -0.920 -7.867 -6.533 1.00 95.75 99 ALA A O 1
ATOM 760 N N . LEU A 1 100 ? -2.777 -6.719 -5.988 1.00 94.75 100 LEU A N 1
ATOM 761 C CA . LEU A 1 100 ? -2.989 -6.151 -7.319 1.00 94.75 100 LEU A CA 1
ATOM 762 C C . LEU A 1 100 ? -1.891 -5.143 -7.691 1.00 94.75 100 LEU A C 1
ATOM 764 O O . LEU A 1 100 ? -1.368 -5.200 -8.800 1.00 94.75 100 LEU A O 1
ATOM 768 N N . GLU A 1 101 ? -1.504 -4.262 -6.768 1.00 89.88 101 GLU A N 1
ATOM 769 C CA . GLU A 1 101 ? -0.408 -3.302 -6.947 1.00 89.88 101 GLU A CA 1
ATOM 770 C C . GLU A 1 101 ? 0.910 -4.030 -7.253 1.00 89.88 101 GLU A C 1
ATOM 772 O O . GLU A 1 101 ? 1.622 -3.693 -8.200 1.00 89.88 101 GLU A O 1
ATOM 777 N N . ALA A 1 102 ? 1.190 -5.098 -6.499 1.00 90.06 102 ALA A N 1
ATOM 778 C CA . ALA A 1 102 ? 2.333 -5.970 -6.718 1.00 90.06 102 ALA A CA 1
ATOM 779 C C . ALA A 1 102 ? 2.302 -6.609 -8.110 1.00 90.06 102 ALA A C 1
ATOM 781 O O . ALA A 1 102 ? 3.298 -6.565 -8.832 1.00 90.06 102 ALA A O 1
ATOM 782 N N . TYR A 1 103 ? 1.156 -7.166 -8.504 1.00 92.75 103 TYR A N 1
ATOM 783 C CA . TYR A 1 103 ? 0.970 -7.763 -9.822 1.00 92.75 103 TYR A CA 1
ATOM 784 C C . TYR A 1 103 ? 1.235 -6.757 -10.951 1.00 92.75 103 TYR A C 1
ATOM 786 O O . TYR A 1 103 ? 2.037 -7.041 -11.841 1.00 92.75 103 TYR A O 1
ATOM 794 N N . LEU A 1 104 ? 0.624 -5.569 -10.890 1.00 89.25 104 LEU A N 1
ATOM 795 C CA . LEU A 1 104 ? 0.796 -4.520 -11.900 1.00 89.25 104 LEU A CA 1
ATOM 796 C C . LEU A 1 104 ? 2.248 -4.046 -11.988 1.00 89.25 104 LEU A C 1
ATOM 798 O O . LEU A 1 104 ? 2.775 -3.881 -13.087 1.00 89.25 104 LEU A O 1
ATOM 802 N N . PHE A 1 105 ? 2.919 -3.892 -10.845 1.00 85.62 105 PHE A N 1
ATOM 803 C CA . PHE A 1 105 ? 4.331 -3.530 -10.804 1.00 85.62 105 PHE A CA 1
ATOM 804 C C . PHE A 1 105 ? 5.214 -4.569 -11.506 1.00 85.62 105 PHE A C 1
ATOM 806 O O . PHE A 1 105 ? 6.012 -4.214 -12.376 1.00 85.62 105 PHE A O 1
ATOM 813 N N . TYR A 1 106 ? 5.073 -5.851 -11.157 1.00 86.62 106 TYR A N 1
ATOM 814 C CA . TYR A 1 106 ? 5.876 -6.908 -11.775 1.00 86.62 106 TYR A CA 1
ATOM 815 C C . TYR A 1 106 ? 5.577 -7.051 -13.268 1.00 86.62 106 TYR A C 1
ATOM 817 O O . TYR A 1 106 ? 6.508 -7.197 -14.059 1.00 86.62 106 TYR A O 1
ATOM 825 N N . HIS A 1 107 ? 4.310 -6.916 -13.660 1.00 89.19 107 HIS A N 1
ATOM 826 C CA . HIS A 1 107 ? 3.908 -6.923 -15.061 1.00 89.19 107 HIS A CA 1
ATOM 827 C C . HIS A 1 107 ? 4.540 -5.763 -15.848 1.00 89.19 107 HIS A C 1
ATOM 829 O O . HIS A 1 107 ? 5.091 -5.976 -16.926 1.00 89.19 107 HIS A O 1
ATOM 835 N N . ALA A 1 108 ? 4.532 -4.543 -15.301 1.00 83.44 108 ALA A N 1
ATOM 836 C CA . ALA A 1 108 ? 5.150 -3.380 -15.939 1.00 83.44 108 ALA A CA 1
ATOM 837 C C . ALA A 1 108 ? 6.67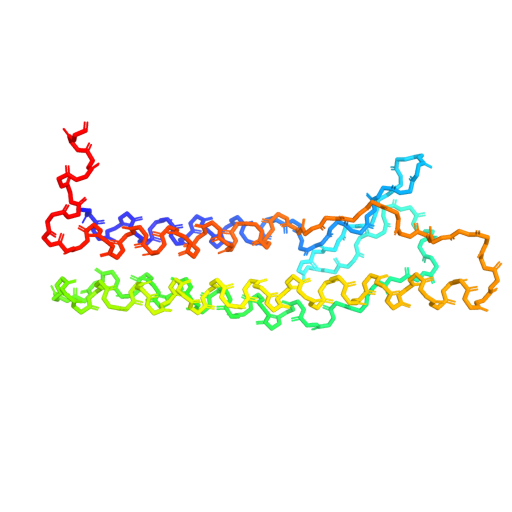5 -3.542 -16.092 1.00 83.44 108 ALA A C 1
ATOM 839 O O . ALA A 1 108 ? 7.250 -3.147 -17.106 1.00 83.44 108 ALA A O 1
ATOM 840 N N . VAL A 1 109 ? 7.341 -4.162 -15.112 1.00 81.88 109 VAL A N 1
ATOM 841 C CA . VAL A 1 109 ? 8.777 -4.478 -15.186 1.00 81.88 109 VAL A CA 1
ATOM 842 C C . VAL A 1 109 ? 9.073 -5.521 -16.266 1.00 81.88 109 VAL A C 1
ATOM 844 O O . VAL A 1 109 ? 10.045 -5.365 -17.011 1.00 81.88 109 VAL A O 1
ATOM 847 N N . TRP A 1 110 ? 8.262 -6.577 -16.363 1.00 86.44 110 TRP A N 1
ATOM 848 C CA . TRP A 1 110 ? 8.421 -7.601 -17.397 1.00 86.44 110 TRP A CA 1
ATOM 849 C C . TRP A 1 110 ? 8.203 -7.037 -18.793 1.00 86.44 110 TRP A C 1
ATOM 851 O O . TRP A 1 110 ? 9.061 -7.243 -19.642 1.00 86.44 110 TRP A O 1
ATOM 861 N N . ALA A 1 111 ? 7.172 -6.213 -18.993 1.00 86.50 111 ALA A N 1
ATOM 862 C CA . ALA A 1 111 ? 6.922 -5.559 -20.275 1.00 86.50 111 ALA A CA 1
ATOM 863 C C . ALA A 1 111 ? 8.141 -4.762 -20.782 1.00 86.50 111 ALA A C 1
ATOM 865 O O . ALA A 1 111 ? 8.506 -4.863 -21.952 1.00 86.50 111 ALA A O 1
ATOM 866 N N . VAL A 1 112 ? 8.828 -4.023 -19.899 1.00 82.12 112 VAL A N 1
ATOM 867 C CA . VAL A 1 112 ? 10.059 -3.290 -20.256 1.00 82.12 112 VAL A CA 1
ATOM 868 C C . VAL A 1 112 ? 11.210 -4.237 -20.598 1.00 82.12 112 VAL A C 1
ATOM 870 O O . VAL A 1 112 ? 11.963 -3.991 -21.542 1.00 82.12 112 VAL A O 1
ATOM 873 N N . ASN A 1 113 ? 11.383 -5.308 -19.823 1.00 84.75 113 ASN A N 1
ATOM 874 C CA . ASN A 1 113 ? 12.449 -6.276 -20.064 1.00 84.75 113 ASN A CA 1
ATOM 875 C C . ASN A 1 113 ? 12.245 -7.036 -21.379 1.00 84.75 113 ASN A C 1
ATOM 877 O O . ASN A 1 113 ? 13.202 -7.179 -22.139 1.00 84.75 113 ASN A O 1
ATOM 881 N N . ASP A 1 114 ? 11.023 -7.485 -21.647 1.00 87.50 114 ASP A N 1
ATOM 882 C CA . ASP A 1 114 ? 10.674 -8.264 -22.832 1.00 87.50 114 ASP A CA 1
ATOM 883 C C . ASP A 1 114 ? 10.799 -7.418 -24.100 1.00 87.50 114 ASP A C 1
ATOM 885 O O . ASP A 1 114 ? 11.399 -7.869 -25.076 1.00 87.50 114 ASP A O 1
ATOM 889 N N . ALA A 1 115 ? 10.349 -6.158 -24.062 1.00 84.75 115 ALA A N 1
ATOM 890 C CA . ALA A 1 115 ? 10.547 -5.211 -25.158 1.00 84.75 115 ALA A CA 1
ATOM 891 C C . ALA A 1 115 ? 12.041 -4.994 -25.461 1.00 84.75 115 ALA A C 1
ATOM 893 O O . ALA A 1 115 ? 12.468 -5.107 -26.607 1.00 84.75 115 ALA A O 1
ATOM 894 N N . ALA A 1 116 ? 12.867 -4.777 -24.432 1.00 81.25 116 ALA A N 1
ATOM 895 C CA . ALA A 1 116 ? 14.305 -4.585 -24.619 1.00 81.25 116 ALA A CA 1
ATOM 896 C C . ALA A 1 116 ? 15.003 -5.834 -25.188 1.00 81.25 116 ALA A C 1
ATOM 898 O O . ALA A 1 116 ? 15.919 -5.718 -26.004 1.00 81.25 116 ALA A O 1
ATOM 899 N N . LEU A 1 117 ? 14.595 -7.035 -24.765 1.00 85.25 117 LEU A N 1
ATOM 900 C CA . LEU A 1 117 ? 15.117 -8.289 -25.317 1.00 85.25 117 LEU A CA 1
ATOM 901 C C . LEU A 1 117 ? 14.709 -8.470 -26.784 1.00 85.25 117 LEU A C 1
ATOM 903 O O . LEU A 1 117 ? 15.547 -8.874 -27.591 1.00 85.25 117 LEU A O 1
ATOM 907 N N . ALA A 1 118 ? 13.467 -8.126 -27.137 1.00 88.06 118 ALA A N 1
ATOM 908 C CA . ALA A 1 118 ? 12.982 -8.153 -28.515 1.00 88.06 118 ALA A CA 1
ATOM 909 C C . ALA A 1 118 ? 13.741 -7.164 -29.421 1.00 88.06 118 ALA A C 1
ATOM 911 O O . ALA A 1 118 ? 14.032 -7.483 -30.571 1.00 88.06 118 ALA A O 1
ATOM 912 N N . GLU A 1 119 ? 14.156 -6.012 -28.887 1.00 86.62 119 GLU A N 1
ATOM 913 C CA . GLU A 1 119 ? 15.027 -5.033 -29.559 1.00 86.62 119 GLU A CA 1
ATOM 914 C C . GLU A 1 119 ? 16.507 -5.472 -29.653 1.00 86.62 119 GLU A C 1
ATOM 916 O O . GLU A 1 119 ? 17.363 -4.722 -30.128 1.00 86.62 119 GLU A O 1
ATOM 921 N N . GLY A 1 120 ? 16.843 -6.690 -29.211 1.00 84.94 120 GLY A N 1
ATOM 922 C CA . GLY A 1 120 ? 18.185 -7.263 -29.329 1.00 84.94 120 GLY A CA 1
ATOM 923 C C . GLY A 1 120 ? 19.110 -6.968 -28.146 1.00 84.94 120 GLY A C 1
ATOM 924 O O . GLY A 1 120 ? 20.329 -7.169 -28.244 1.00 84.94 120 GLY A O 1
ATOM 925 N N . ALA A 1 121 ? 18.583 -6.513 -27.003 1.00 81.62 121 ALA A N 1
ATOM 926 C CA . ALA A 1 121 ? 19.390 -6.407 -25.794 1.00 81.62 121 ALA A CA 1
ATOM 927 C C . ALA A 1 121 ? 19.920 -7.790 -25.385 1.00 81.62 121 ALA A C 1
ATOM 929 O O . ALA A 1 121 ? 19.175 -8.751 -25.223 1.00 81.62 121 ALA A O 1
ATOM 930 N N . ARG A 1 122 ? 21.229 -7.893 -25.124 1.00 81.31 122 ARG A N 1
ATOM 931 C CA . ARG A 1 122 ? 21.857 -9.165 -24.712 1.00 81.31 122 ARG A CA 1
ATOM 932 C C . ARG A 1 122 ? 21.325 -9.716 -23.381 1.00 81.31 122 ARG A C 1
ATOM 934 O O . ARG A 1 122 ? 21.572 -10.879 -23.069 1.00 81.31 122 ARG A O 1
ATOM 941 N N . ARG A 1 123 ? 20.738 -8.867 -22.528 1.00 77.62 123 ARG A N 1
ATOM 942 C CA . ARG A 1 123 ? 20.292 -9.196 -21.162 1.00 77.62 123 ARG A CA 1
ATOM 943 C C . ARG A 1 123 ? 19.130 -8.279 -20.750 1.00 77.62 123 ARG A C 1
ATOM 945 O O . ARG A 1 123 ? 19.134 -7.127 -21.182 1.00 77.62 123 ARG A O 1
ATOM 952 N N . PRO A 1 124 ? 18.242 -8.722 -19.836 1.00 74.81 124 PRO A N 1
ATOM 953 C CA . PRO A 1 124 ? 17.197 -7.867 -19.283 1.00 74.81 124 PRO A CA 1
ATOM 954 C C . PRO A 1 124 ? 17.804 -6.629 -18.600 1.00 74.81 124 PRO A C 1
ATOM 956 O O . PRO A 1 124 ? 18.726 -6.792 -17.782 1.00 74.81 124 PRO A O 1
ATOM 959 N N . PRO A 1 125 ? 17.327 -5.410 -18.909 1.00 72.19 125 PRO A N 1
ATOM 960 C CA . PRO A 1 125 ? 17.821 -4.179 -18.295 1.00 72.19 125 PRO A CA 1
ATOM 961 C C . PRO A 1 125 ? 17.463 -4.073 -16.803 1.00 72.19 125 PRO A C 1
ATOM 963 O O . PRO A 1 125 ? 18.288 -3.626 -16.000 1.00 72.19 125 PRO A O 1
ATOM 966 N N . LEU A 1 126 ? 16.275 -4.536 -16.400 1.00 73.94 126 LEU A N 1
ATOM 967 C CA . LEU A 1 126 ? 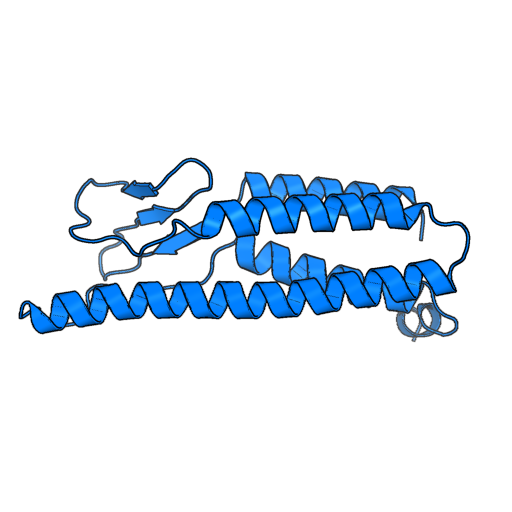15.789 -4.500 -15.020 1.00 73.94 126 LEU A CA 1
ATOM 968 C C . LEU A 1 126 ? 16.025 -5.856 -14.339 1.00 73.94 126 LEU A C 1
ATOM 970 O O . LEU A 1 126 ? 15.205 -6.766 -14.421 1.00 73.94 126 LEU A O 1
ATOM 974 N N . LYS A 1 127 ? 17.165 -5.997 -13.650 1.00 68.94 127 LYS A N 1
ATOM 975 C CA . LYS A 1 127 ? 17.551 -7.248 -12.953 1.00 68.94 127 LYS A CA 1
ATOM 976 C C . LYS A 1 127 ? 17.231 -7.294 -11.464 1.00 68.94 127 LYS A C 1
ATOM 978 O O . LYS A 1 127 ? 17.143 -8.369 -10.884 1.00 68.94 127 LYS A O 1
ATOM 983 N N . ARG A 1 128 ? 17.177 -6.130 -10.824 1.00 70.88 128 ARG A N 1
ATOM 984 C CA . ARG A 1 128 ? 16.906 -5.977 -9.394 1.00 70.88 128 ARG A CA 1
ATOM 985 C C . ARG A 1 128 ? 15.847 -4.901 -9.275 1.00 70.88 128 ARG A C 1
ATOM 987 O O . ARG A 1 128 ? 16.127 -3.734 -9.543 1.00 70.88 128 ARG A O 1
ATOM 994 N N . TYR A 1 129 ? 14.647 -5.336 -8.942 1.00 72.19 129 TYR A N 1
ATOM 995 C CA . TYR A 1 129 ? 13.467 -4.510 -8.776 1.00 72.19 129 TYR A CA 1
ATOM 996 C C . TYR A 1 129 ? 12.797 -4.940 -7.475 1.00 72.19 129 TYR A C 1
ATOM 998 O O . TYR A 1 129 ? 12.761 -6.128 -7.148 1.00 72.19 129 TYR A O 1
ATOM 1006 N N . SER A 1 130 ? 12.309 -3.973 -6.712 1.00 75.50 130 SER A N 1
ATOM 1007 C CA . SER A 1 130 ? 11.524 -4.230 -5.512 1.00 75.50 130 SER A CA 1
ATOM 1008 C C . SER A 1 130 ? 10.272 -3.382 -5.549 1.00 75.50 130 SER A C 1
ATOM 1010 O O . SER A 1 130 ? 10.267 -2.288 -6.121 1.00 75.50 130 SER A O 1
ATOM 1012 N N . LEU A 1 131 ? 9.242 -3.874 -4.867 1.00 75.56 131 LEU A N 1
ATOM 1013 C CA . LEU A 1 131 ? 8.133 -3.021 -4.491 1.00 75.56 131 LEU A CA 1
ATOM 1014 C C . LEU A 1 131 ? 8.640 -1.857 -3.649 1.00 75.56 131 LEU A C 1
ATOM 1016 O O . LEU A 1 131 ? 9.747 -1.853 -3.095 1.00 75.56 131 LEU A O 1
ATOM 1020 N N . SER A 1 132 ? 7.826 -0.825 -3.636 1.00 74.75 132 SER A N 1
ATOM 1021 C CA . SER A 1 132 ? 8.189 0.448 -3.068 1.00 74.75 132 SER A CA 1
ATOM 1022 C C . SER A 1 132 ? 7.987 0.491 -1.570 1.00 74.75 132 SER A C 1
ATOM 1024 O O . SER A 1 132 ? 7.259 -0.321 -0.996 1.00 74.75 132 SER A O 1
ATOM 1026 N N . LEU A 1 133 ? 8.618 1.473 -0.929 1.00 78.62 133 LEU A N 1
ATOM 1027 C CA . LEU A 1 133 ? 8.403 1.692 0.493 1.00 78.62 133 LEU A CA 1
ATOM 1028 C C . LEU A 1 133 ? 6.931 2.043 0.766 1.00 78.62 133 LEU A C 1
ATOM 1030 O O . LEU A 1 133 ? 6.380 1.567 1.755 1.00 78.62 133 LEU A O 1
ATOM 1034 N N . GLY A 1 134 ? 6.279 2.774 -0.148 1.00 82.19 134 GLY A N 1
ATOM 1035 C CA . GLY A 1 134 ? 4.846 3.077 -0.079 1.00 82.19 134 GLY A CA 1
ATOM 1036 C C . GLY A 1 134 ? 3.969 1.822 -0.138 1.00 82.19 134 GLY A C 1
ATOM 1037 O O . GLY A 1 134 ? 3.064 1.667 0.683 1.00 82.19 134 GLY A O 1
ATOM 1038 N N . ALA A 1 135 ? 4.281 0.879 -1.030 1.00 84.38 135 ALA A N 1
ATOM 1039 C CA . ALA A 1 135 ? 3.557 -0.386 -1.145 1.00 84.38 135 ALA A CA 1
ATOM 1040 C C . ALA A 1 135 ? 3.720 -1.246 0.122 1.00 84.38 135 ALA A C 1
ATOM 1042 O O . ALA A 1 135 ? 2.736 -1.752 0.666 1.00 84.38 135 ALA A O 1
ATOM 1043 N N . TYR A 1 136 ? 4.942 -1.361 0.660 1.00 88.62 136 TYR A N 1
ATOM 1044 C CA . TYR A 1 136 ? 5.174 -2.088 1.914 1.00 88.62 136 TYR A CA 1
ATOM 1045 C C . TYR A 1 136 ? 4.516 -1.409 3.119 1.00 88.62 136 TYR A C 1
ATOM 1047 O O . TYR A 1 136 ? 3.931 -2.097 3.956 1.00 88.62 136 TYR A O 1
ATOM 1055 N N . ALA A 1 137 ? 4.556 -0.076 3.204 1.00 90.56 137 ALA A N 1
ATOM 1056 C CA . ALA A 1 137 ? 3.852 0.670 4.245 1.00 90.56 137 ALA A CA 1
ATOM 1057 C C . ALA A 1 137 ? 2.339 0.417 4.180 1.00 90.56 137 ALA A C 1
ATOM 1059 O O . ALA A 1 137 ? 1.704 0.211 5.213 1.00 90.56 137 ALA A O 1
ATOM 1060 N N . SER A 1 138 ? 1.774 0.363 2.974 1.00 93.06 138 SER A N 1
ATOM 1061 C CA . SER A 1 138 ? 0.348 0.112 2.748 1.00 93.06 138 SER A CA 1
ATOM 1062 C C . SER A 1 138 ? -0.063 -1.317 3.101 1.00 93.06 138 SER A C 1
ATOM 1064 O O . SER A 1 138 ? -1.095 -1.541 3.745 1.00 93.06 138 SER A O 1
ATOM 1066 N N . PHE A 1 139 ? 0.787 -2.296 2.784 1.00 95.00 139 PHE A N 1
ATOM 1067 C CA . PHE A 1 139 ? 0.611 -3.672 3.238 1.00 95.00 139 PHE A CA 1
ATOM 1068 C C . PHE A 1 139 ? 0.637 -3.769 4.767 1.00 95.00 139 PHE A C 1
ATOM 1070 O O . PHE A 1 139 ? -0.283 -4.322 5.370 1.00 95.00 139 PHE A O 1
ATOM 1077 N N . LEU A 1 140 ? 1.646 -3.177 5.412 1.00 95.19 140 LEU A N 1
ATOM 1078 C CA . LEU A 1 140 ? 1.767 -3.172 6.872 1.00 95.19 140 LEU A CA 1
ATOM 1079 C C . LEU A 1 140 ? 0.590 -2.464 7.542 1.00 95.19 140 LEU A C 1
ATOM 1081 O O . LEU A 1 140 ? 0.090 -2.944 8.557 1.00 95.19 140 LEU A O 1
ATOM 1085 N N . TYR A 1 141 ? 0.106 -1.366 6.962 1.00 95.75 141 TYR A N 1
ATOM 1086 C CA . TYR A 1 141 ? -1.085 -0.679 7.445 1.00 95.75 141 TYR A CA 1
ATOM 1087 C C . TYR A 1 141 ? -2.333 -1.568 7.341 1.00 95.75 141 TYR A C 1
ATOM 1089 O O . TYR A 1 141 ? -3.116 -1.650 8.285 1.00 95.75 141 TYR A O 1
ATOM 1097 N N . SER A 1 142 ? -2.477 -2.325 6.251 1.00 97.25 142 SER A N 1
ATOM 1098 C CA . SER A 1 142 ? -3.566 -3.297 6.087 1.00 97.25 142 SER A CA 1
ATOM 1099 C C . SER A 1 142 ? -3.512 -4.402 7.148 1.00 97.25 142 SER A C 1
ATOM 1101 O O . SER A 1 142 ? -4.522 -4.695 7.790 1.00 97.25 142 SER A O 1
ATOM 1103 N N . LEU A 1 143 ? -2.327 -4.968 7.406 1.00 96.94 143 LEU A N 1
ATOM 1104 C CA . LEU A 1 143 ? -2.125 -5.951 8.478 1.00 96.94 143 LEU A CA 1
ATOM 1105 C C . LEU A 1 143 ? -2.410 -5.357 9.861 1.00 96.94 143 LEU A C 1
ATOM 1107 O O . LEU A 1 143 ? -3.035 -6.001 10.707 1.00 96.94 143 LEU A O 1
ATOM 1111 N N . PHE A 1 144 ? -1.997 -4.111 10.079 1.00 95.12 144 PHE A N 1
ATOM 1112 C CA . PHE A 1 144 ? -2.301 -3.371 11.292 1.00 95.12 144 PHE A CA 1
ATOM 1113 C C . PHE A 1 144 ? -3.815 -3.225 11.494 1.00 95.12 144 PHE A C 1
ATOM 1115 O O . PHE A 1 144 ? -4.290 -3.471 12.601 1.00 95.12 144 PHE A O 1
ATOM 1122 N N . LEU A 1 145 ? -4.599 -2.927 10.451 1.00 96.00 145 LEU A N 1
ATOM 1123 C CA . LEU A 1 145 ? -6.063 -2.879 10.554 1.00 96.00 145 LEU A CA 1
ATOM 1124 C C . LEU A 1 145 ? -6.662 -4.237 10.948 1.00 96.00 145 LEU A C 1
ATOM 1126 O O . LEU A 1 145 ? -7.538 -4.285 11.814 1.00 96.00 145 LEU A O 1
ATOM 1130 N N . LEU A 1 146 ? -6.156 -5.347 10.403 1.00 95.94 146 LEU A N 1
ATOM 1131 C CA . LEU A 1 146 ? -6.590 -6.694 10.804 1.00 95.94 146 LEU A CA 1
ATOM 1132 C C . LEU A 1 146 ? -6.295 -6.963 12.290 1.00 95.94 146 LEU A C 1
ATOM 1134 O O . LEU A 1 146 ? -7.162 -7.448 13.027 1.00 95.94 146 LEU A O 1
ATOM 1138 N N . ALA A 1 147 ? -5.095 -6.603 12.751 1.00 93.12 147 ALA A N 1
ATOM 1139 C CA . ALA A 1 147 ? -4.700 -6.736 14.151 1.00 93.12 147 ALA A CA 1
ATOM 1140 C C . ALA A 1 147 ? -5.568 -5.854 15.064 1.00 93.12 147 ALA A C 1
ATOM 1142 O O . ALA A 1 147 ? -6.094 -6.318 16.079 1.00 93.12 147 ALA A O 1
ATOM 1143 N N . VAL A 1 148 ? -5.807 -4.600 14.673 1.00 91.81 148 VAL A N 1
ATOM 1144 C CA . VAL A 1 148 ? -6.701 -3.672 15.374 1.00 91.81 148 VAL A CA 1
ATOM 1145 C C . VAL A 1 148 ? -8.112 -4.243 15.465 1.00 91.81 148 VAL A C 1
ATOM 1147 O O . VAL A 1 148 ? -8.698 -4.223 16.549 1.00 91.81 148 VAL A O 1
ATOM 1150 N N . GLY A 1 149 ? -8.647 -4.792 14.371 1.00 92.00 149 GLY A N 1
ATOM 1151 C CA . GLY A 1 149 ? -9.945 -5.464 14.342 1.00 92.00 149 GLY A CA 1
ATOM 1152 C C . GLY A 1 149 ? -10.025 -6.591 15.370 1.00 92.00 149 GLY A C 1
ATOM 1153 O O . GLY A 1 149 ? -10.978 -6.649 16.154 1.00 92.00 149 GLY A O 1
ATOM 1154 N N . ARG A 1 150 ? -8.973 -7.414 15.467 1.00 91.31 150 ARG A N 1
ATOM 1155 C CA . ARG A 1 150 ? -8.886 -8.490 16.465 1.00 91.31 150 ARG A CA 1
ATOM 1156 C C . ARG A 1 150 ? -8.924 -7.969 17.899 1.00 91.31 150 ARG A C 1
ATOM 1158 O O . ARG A 1 150 ? -9.610 -8.565 18.732 1.00 91.31 150 ARG A O 1
ATOM 1165 N N . LEU A 1 151 ? -8.247 -6.857 18.181 1.00 90.69 151 LEU A N 1
ATOM 1166 C CA . LEU A 1 151 ? -8.186 -6.231 19.509 1.00 90.69 151 LEU A CA 1
ATOM 1167 C C . LEU A 1 151 ? -9.507 -5.582 19.960 1.00 90.69 151 LEU A C 1
ATOM 1169 O O . LEU A 1 151 ? -9.665 -5.281 21.149 1.00 90.69 151 LEU A O 1
ATOM 1173 N N . GLN A 1 152 ? -10.459 -5.363 19.045 1.00 87.44 152 GLN A N 1
ATOM 1174 C CA . GLN A 1 152 ? -11.806 -4.875 19.373 1.00 87.44 152 GLN A CA 1
ATOM 1175 C C . GLN A 1 152 ? -12.737 -5.991 19.882 1.00 87.44 152 GLN A C 1
ATOM 1177 O O . GLN A 1 152 ? -13.769 -5.687 20.483 1.00 87.44 152 GLN A O 1
ATOM 1182 N N . LEU A 1 153 ? -12.401 -7.265 19.648 1.00 87.06 153 LEU A N 1
ATOM 1183 C CA . LEU A 1 153 ? -13.228 -8.416 20.019 1.00 87.06 153 LEU A CA 1
ATOM 1184 C C . LEU A 1 153 ? -12.832 -9.022 21.381 1.00 87.06 153 LEU A C 1
ATOM 1186 O O . LEU A 1 153 ? -11.666 -8.935 21.786 1.00 87.06 153 LEU A O 1
ATOM 1190 N N . PRO A 1 154 ? -13.770 -9.704 22.073 1.00 78.25 154 PRO A N 1
ATOM 1191 C CA . PRO A 1 154 ? -13.456 -10.513 23.250 1.00 78.25 154 PRO A CA 1
ATOM 1192 C C . PRO A 1 154 ? -12.327 -11.518 22.954 1.00 78.25 154 PRO A C 1
ATOM 1194 O O . PRO A 1 154 ? -12.233 -12.076 21.858 1.00 78.25 154 PRO A O 1
ATOM 1197 N N . GLY A 1 155 ? -11.405 -11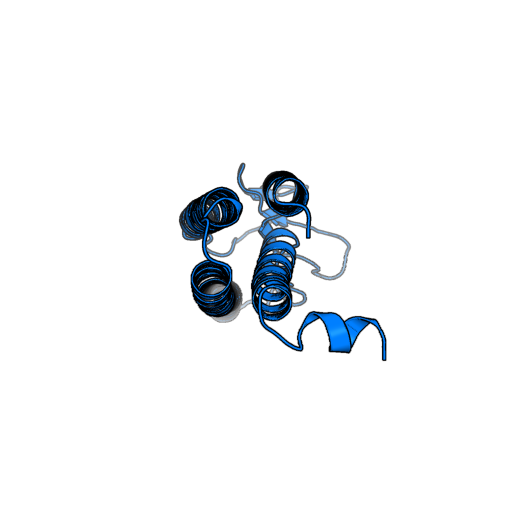.693 23.903 1.00 77.00 155 GLY A N 1
ATOM 1198 C CA . GLY A 1 155 ? -10.233 -12.565 23.753 1.00 77.00 155 GLY A CA 1
ATOM 1199 C C . GLY A 1 155 ? -9.095 -12.014 22.882 1.00 77.00 155 GLY A C 1
ATOM 1200 O O . GLY A 1 155 ? -8.012 -12.583 22.894 1.00 77.00 155 GLY A O 1
ATOM 1201 N N . GLY A 1 156 ? -9.278 -10.898 22.165 1.00 74.31 156 GLY A N 1
ATOM 1202 C CA . GLY A 1 156 ? -8.196 -10.290 21.376 1.00 74.31 156 GLY A CA 1
ATOM 1203 C C . GLY A 1 156 ? -7.092 -9.706 22.254 1.00 74.31 156 GLY A C 1
ATOM 1204 O O . GLY A 1 156 ? -5.915 -9.872 21.971 1.00 74.31 156 GLY A O 1
ATOM 1205 N N . ARG A 1 157 ? -7.475 -9.086 23.376 1.00 67.06 157 ARG A N 1
ATOM 1206 C CA . ARG A 1 157 ? -6.524 -8.550 24.364 1.00 67.06 157 ARG A CA 1
ATOM 1207 C C . ARG A 1 157 ? -5.829 -9.634 25.181 1.00 67.06 157 ARG A C 1
ATOM 1209 O O . ARG A 1 157 ? -4.700 -9.430 25.595 1.00 67.06 157 ARG A O 1
ATOM 1216 N N . ALA A 1 158 ? -6.482 -10.779 25.383 1.00 66.62 158 ALA A N 1
ATOM 1217 C CA . ALA A 1 158 ? -5.886 -11.912 26.090 1.00 66.62 158 ALA A CA 1
ATOM 1218 C C . ALA A 1 158 ? -4.681 -12.503 25.335 1.00 66.62 158 ALA A C 1
ATOM 1220 O O . ALA A 1 158 ? -3.835 -13.138 25.949 1.00 66.62 158 ALA A O 1
ATOM 1221 N N . LEU A 1 159 ? -4.591 -12.255 24.025 1.00 63.22 159 LEU A N 1
ATOM 1222 C CA . LEU A 1 159 ? -3.481 -12.659 23.161 1.00 63.22 159 LEU A CA 1
ATOM 1223 C C . LEU A 1 159 ? -2.219 -11.794 23.357 1.00 63.22 159 LEU A C 1
ATOM 1225 O O . LEU A 1 159 ? -1.156 -12.189 22.912 1.00 63.22 159 LEU A O 1
ATOM 1229 N N . LEU A 1 160 ? -2.333 -10.624 24.003 1.00 63.72 160 LEU A N 1
ATOM 1230 C CA . LEU A 1 160 ? -1.206 -9.719 24.284 1.00 63.72 160 LEU A CA 1
ATOM 1231 C C . LEU A 1 160 ? -0.604 -9.898 25.689 1.00 63.72 160 LEU A C 1
ATOM 1233 O O . LEU A 1 160 ? 0.394 -9.260 26.001 1.00 63.72 160 LEU A O 1
ATOM 1237 N N . VAL A 1 161 ? -1.257 -10.677 26.556 1.00 62.41 161 VAL A N 1
ATOM 1238 C CA . VAL A 1 161 ? -0.882 -10.851 27.977 1.00 62.41 161 VAL A CA 1
ATOM 1239 C C . VAL A 1 161 ? -0.472 -12.303 28.275 1.00 62.41 161 VAL A C 1
ATOM 1241 O O . VAL A 1 161 ? -0.127 -12.631 29.404 1.00 62.41 161 VAL A O 1
ATOM 1244 N N . ARG A 1 162 ? -0.523 -13.181 27.269 1.00 53.75 162 ARG A N 1
ATOM 1245 C CA . ARG A 1 162 ? 0.053 -14.528 27.308 1.00 53.75 162 ARG A CA 1
ATOM 1246 C C . ARG A 1 162 ? 1.355 -14.527 26.531 1.00 53.75 162 ARG A C 1
ATOM 1248 O O . ARG A 1 162 ? 2.261 -15.262 26.964 1.00 53.75 162 ARG A O 1
#